Protein AF-A0AAW2EYH7-F1 (afdb_monomer_lite)

Foldseek 3Di:
DVVVVVVVVVVVVVVCVPPVDCPPVVNVVVVVVVVVVVVVVVVVVLVVQQVVQAVQLVVLVVVLVVLVVCLVPDPDPVSNVVSVVVNCVSPVDRSFDDDPNHTRHPVVVVVVVVD

pLDDT: mean 80.37, std 8.17, range [49.16, 91.75]

Organism: NCBI:txid286306

Sequence (115 aa):
MTFAEITFSLYFYIVQWKESVPIVNLEKQIWHAYFITSLLYYSVKMGFVVWACDTGKDQALEIGTTVHDVLINTSDKQLKDELQLFSLQVLHRENTFCAKGLVVDASLLTAVSNR

Secondary structure (DSSP, 8-state):
-HHHHHHHHHHHHHHHHHH-S--HHHHHHHHHHHHHHHHHHHHHHHHHHHHHHHHHHHHHHHHHHHHHHHHHH---HHHHHHHHHHHHHHHSS----EETTEE-SHHHHHHHHT-

InterPro domains:
  IPR013604 7TM chemosensory receptor [PF08395] (2-103)

Radius of gyration: 25.41 Å; chains: 1; bounding box: 46×31×74 Å

Structure (mmCIF, N/CA/C/O backbone):
data_AF-A0AAW2EYH7-F1
#
_entry.id   AF-A0AAW2EYH7-F1
#
loop_
_atom_site.group_PDB
_atom_site.id
_atom_site.type_symbol
_atom_site.label_atom_id
_atom_site.label_alt_id
_atom_site.label_comp_id
_atom_site.label_asym_id
_atom_site.label_entity_id
_atom_site.label_seq_id
_atom_site.pdbx_PDB_ins_code
_atom_site.Cartn_x
_atom_site.Cartn_y
_atom_site.Cartn_z
_atom_site.occupancy
_atom_site.B_iso_or_equiv
_atom_site.auth_seq_id
_atom_site.auth_comp_id
_atom_site.auth_asym_id
_atom_site.auth_atom_id
_atom_site.pdbx_PDB_model_num
ATOM 1 N N . MET A 1 1 ? 9.345 8.015 -12.058 1.00 66.69 1 MET A N 1
ATOM 2 C CA . MET A 1 1 ? 9.413 7.229 -13.306 1.00 66.69 1 MET A CA 1
ATOM 3 C C . MET A 1 1 ? 9.073 8.051 -14.540 1.00 66.69 1 MET A C 1
ATOM 5 O O . MET A 1 1 ? 9.949 8.142 -15.382 1.00 66.69 1 MET A O 1
ATOM 9 N N . THR A 1 2 ? 7.933 8.750 -14.605 1.00 72.88 2 THR A N 1
ATOM 10 C CA . THR A 1 2 ? 7.510 9.548 -15.784 1.00 72.88 2 THR A CA 1
ATOM 11 C C . THR A 1 2 ? 8.562 10.527 -16.330 1.00 72.88 2 THR A C 1
ATOM 13 O O . THR A 1 2 ? 8.823 10.544 -17.526 1.00 72.88 2 THR A O 1
ATOM 16 N N . PHE A 1 3 ? 9.226 11.308 -15.470 1.00 75.88 3 PHE A N 1
ATOM 17 C CA . PHE A 1 3 ? 10.278 12.239 -15.905 1.00 75.88 3 PHE A CA 1
ATOM 18 C C . PHE A 1 3 ? 11.499 11.523 -16.505 1.00 75.88 3 PHE A C 1
ATOM 20 O O . PHE A 1 3 ? 12.012 11.934 -17.543 1.00 75.88 3 PHE A O 1
ATOM 27 N N . ALA A 1 4 ? 11.943 10.430 -15.879 1.00 74.75 4 ALA A N 1
ATOM 28 C CA . ALA A 1 4 ? 13.062 9.635 -16.378 1.00 74.75 4 ALA A CA 1
ATOM 29 C C . ALA A 1 4 ? 12.715 8.964 -17.717 1.00 74.75 4 ALA A C 1
ATOM 31 O O . ALA A 1 4 ? 13.546 8.942 -18.614 1.00 74.75 4 ALA A O 1
ATOM 32 N N . GLU A 1 5 ? 11.478 8.489 -17.868 1.00 71.94 5 GLU A N 1
ATOM 33 C CA . GLU A 1 5 ? 10.947 7.867 -19.088 1.00 71.94 5 GLU A CA 1
ATOM 34 C C . GLU A 1 5 ? 10.959 8.843 -20.273 1.00 71.94 5 GLU A C 1
ATOM 36 O O . GLU A 1 5 ? 11.489 8.530 -21.340 1.00 71.94 5 GLU A O 1
ATOM 41 N N . ILE A 1 6 ? 10.456 10.064 -20.057 1.00 78.00 6 ILE A N 1
ATOM 42 C CA . ILE A 1 6 ? 10.459 11.140 -21.058 1.00 78.00 6 ILE A CA 1
ATOM 43 C C . ILE A 1 6 ? 11.896 11.549 -21.398 1.00 78.00 6 ILE A C 1
ATOM 45 O O . ILE A 1 6 ? 12.235 11.680 -22.571 1.00 78.00 6 ILE A O 1
ATOM 49 N N . THR A 1 7 ? 12.753 11.709 -20.385 1.00 81.69 7 THR A N 1
ATOM 50 C CA . THR A 1 7 ? 14.145 12.145 -20.575 1.00 81.69 7 THR A CA 1
ATOM 51 C C . THR A 1 7 ? 14.957 11.115 -21.361 1.00 81.69 7 THR A C 1
ATOM 53 O O . THR A 1 7 ? 15.644 11.485 -22.310 1.00 81.69 7 THR A O 1
ATOM 56 N N . PHE A 1 8 ? 14.848 9.825 -21.023 1.00 76.00 8 PHE A N 1
ATOM 57 C CA . PHE A 1 8 ? 15.508 8.754 -21.773 1.00 76.00 8 PHE A CA 1
ATOM 58 C C . PHE A 1 8 ? 14.964 8.644 -23.200 1.00 76.00 8 PHE A C 1
ATOM 60 O O . PHE A 1 8 ? 15.755 8.552 -24.135 1.00 76.00 8 PHE A O 1
ATOM 67 N N . SER A 1 9 ? 13.642 8.720 -23.386 1.00 75.44 9 SER A N 1
ATOM 68 C CA . SER A 1 9 ? 13.027 8.685 -24.722 1.00 75.44 9 SER A CA 1
ATOM 69 C C . SER A 1 9 ? 13.539 9.819 -25.613 1.00 75.44 9 SER A C 1
ATOM 71 O O . SER A 1 9 ? 13.892 9.594 -26.769 1.00 75.44 9 SER A O 1
ATOM 73 N N . LEU A 1 10 ? 13.639 11.033 -25.061 1.00 79.62 10 LEU A N 1
ATOM 74 C CA . LEU A 1 10 ? 14.152 12.198 -25.777 1.00 79.62 10 LEU A CA 1
ATOM 75 C C . LEU A 1 10 ? 15.653 12.065 -26.082 1.00 79.62 10 LEU A C 1
ATOM 77 O O . LEU A 1 10 ? 16.086 12.375 -27.189 1.00 79.62 10 LEU A O 1
ATOM 81 N N . TYR A 1 11 ? 16.441 11.583 -25.117 1.00 78.25 11 TYR A N 1
ATOM 82 C CA . TYR A 1 11 ? 17.875 11.343 -25.282 1.00 78.25 11 TYR A CA 1
ATOM 83 C C . TYR A 1 11 ? 18.154 10.365 -26.429 1.00 78.25 11 TYR A C 1
ATOM 85 O O . TYR A 1 11 ? 18.936 10.686 -27.323 1.00 78.25 11 TYR A O 1
ATOM 93 N N . PHE A 1 12 ? 17.471 9.217 -26.455 1.00 71.94 12 PHE A N 1
ATOM 94 C CA . PHE A 1 12 ? 17.635 8.227 -27.523 1.00 71.94 12 PHE A CA 1
ATOM 95 C C . PHE A 1 12 ? 17.180 8.751 -28.881 1.00 71.94 12 PHE A C 1
ATOM 97 O O . PHE A 1 12 ? 17.889 8.570 -29.867 1.00 71.94 12 PHE A O 1
ATOM 104 N N . TYR A 1 13 ? 16.065 9.484 -28.931 1.00 75.44 13 TYR A N 1
ATOM 105 C CA . TYR A 1 13 ? 15.601 10.126 -30.160 1.00 75.44 13 TYR A CA 1
ATOM 106 C C . 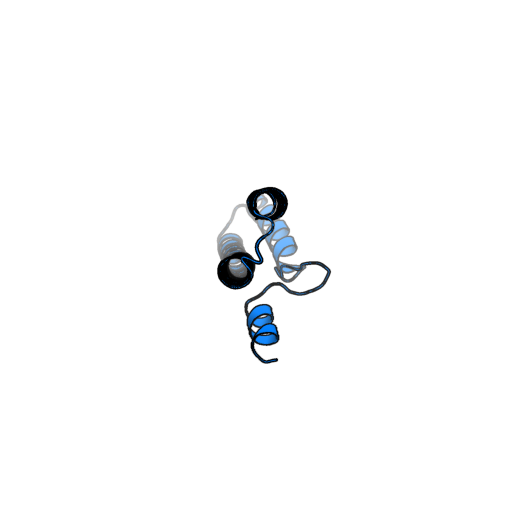TYR A 1 13 ? 16.663 11.067 -30.760 1.00 75.44 13 TYR A C 1
ATOM 108 O O . TYR A 1 13 ? 16.930 11.032 -31.961 1.00 75.44 13 TYR A O 1
ATOM 116 N N . ILE A 1 14 ? 17.326 11.872 -29.921 1.00 80.56 14 ILE A N 1
ATOM 117 C CA . ILE A 1 14 ? 18.396 12.787 -30.350 1.00 80.56 14 ILE A CA 1
ATOM 118 C C . ILE A 1 14 ? 19.646 12.016 -30.803 1.00 80.56 14 ILE A C 1
ATOM 120 O O . ILE A 1 14 ? 20.271 12.393 -31.795 1.00 80.56 14 ILE A O 1
ATOM 124 N N . VAL A 1 15 ? 20.022 10.945 -30.099 1.00 74.56 15 VAL A N 1
ATOM 125 C CA . VAL A 1 15 ? 21.177 10.102 -30.452 1.00 74.56 15 VAL A CA 1
ATOM 126 C C . VAL A 1 15 ? 20.958 9.402 -31.798 1.00 74.56 15 VAL A C 1
ATOM 128 O O . VAL A 1 15 ? 21.835 9.463 -32.660 1.00 74.56 15 VAL A O 1
ATOM 131 N N . GLN A 1 16 ? 19.772 8.830 -32.024 1.00 69.81 16 GLN A N 1
ATOM 132 C CA . GLN A 1 16 ? 19.398 8.185 -33.285 1.00 69.81 16 GLN A CA 1
ATOM 133 C C . GLN A 1 16 ? 19.369 9.180 -34.454 1.00 69.81 16 GLN A C 1
ATOM 135 O O . GLN A 1 16 ? 19.841 8.866 -35.547 1.00 69.81 16 GLN A O 1
ATOM 140 N N . TRP A 1 17 ? 18.876 10.400 -34.211 1.00 73.31 17 TRP A N 1
ATOM 141 C CA . TRP A 1 17 ? 18.903 11.488 -35.191 1.00 73.31 17 TRP A CA 1
ATOM 142 C C . TRP A 1 17 ? 20.331 11.906 -35.565 1.00 73.31 17 TRP A C 1
ATOM 144 O O . TRP A 1 17 ? 20.601 12.242 -36.716 1.00 73.31 17 TRP A O 1
ATOM 154 N N . LYS A 1 18 ? 21.253 11.911 -34.594 1.00 75.00 18 LYS A N 1
ATOM 155 C CA . LYS A 1 18 ? 22.614 12.419 -34.787 1.00 75.00 18 LYS A CA 1
ATOM 156 C C . LYS A 1 18 ? 23.558 11.403 -35.429 1.00 75.00 18 LYS A C 1
ATOM 158 O O . LYS A 1 18 ? 24.393 11.812 -36.231 1.00 75.00 18 LYS A O 1
ATOM 163 N N . GLU A 1 19 ? 23.470 10.117 -35.084 1.00 66.06 19 GLU A N 1
ATOM 164 C CA . GLU A 1 19 ? 24.505 9.152 -35.484 1.00 66.06 19 GLU A CA 1
ATOM 165 C C . GLU A 1 19 ? 24.242 8.369 -36.772 1.00 66.06 19 GLU A C 1
ATOM 167 O O . GLU A 1 19 ? 25.200 7.840 -37.313 1.00 66.06 19 GLU A O 1
ATOM 172 N N . SER A 1 20 ? 23.036 8.314 -37.350 1.00 59.31 20 SER A N 1
ATOM 173 C CA . SER A 1 20 ? 22.780 7.545 -38.599 1.00 59.31 20 SER A CA 1
ATOM 174 C C . SER A 1 20 ? 23.260 6.072 -38.577 1.00 59.31 20 SER A C 1
ATOM 176 O O . SER A 1 20 ? 23.350 5.433 -39.625 1.00 59.31 20 SER A O 1
ATOM 178 N N . VAL A 1 21 ? 23.604 5.527 -37.406 1.00 58.41 21 VAL A N 1
ATOM 179 C CA . VAL A 1 21 ? 24.194 4.198 -37.198 1.00 58.41 21 VAL A CA 1
ATOM 180 C C . VAL A 1 21 ? 23.285 3.432 -36.233 1.00 58.41 21 VAL A C 1
ATOM 182 O O . VAL A 1 21 ? 22.812 4.005 -35.250 1.00 58.41 21 VAL A O 1
ATOM 185 N N . PRO A 1 22 ? 23.001 2.140 -36.479 1.00 58.97 22 PRO A N 1
ATOM 186 C CA . PRO A 1 22 ? 22.090 1.379 -35.638 1.00 58.97 22 PRO A CA 1
ATOM 187 C C . PRO A 1 22 ? 22.793 0.950 -34.338 1.00 58.97 22 PRO A C 1
ATOM 189 O O . PRO A 1 22 ? 23.404 -0.114 -34.271 1.00 58.97 22 PRO A O 1
ATOM 192 N N . ILE A 1 23 ? 22.665 1.747 -33.272 1.00 61.38 23 ILE A N 1
ATOM 193 C CA . ILE A 1 23 ? 23.188 1.481 -31.909 1.00 61.38 23 ILE A CA 1
ATOM 194 C C . ILE A 1 23 ? 22.289 0.470 -31.148 1.00 61.38 23 ILE A C 1
ATOM 196 O O . ILE A 1 23 ? 22.101 0.513 -29.932 1.00 61.38 23 ILE A O 1
ATOM 200 N N . VAL A 1 24 ? 21.727 -0.498 -31.876 1.00 62.94 24 VAL A N 1
ATOM 201 C CA . VAL A 1 24 ? 20.605 -1.356 -31.449 1.00 62.94 24 VAL A CA 1
ATOM 202 C C . VAL A 1 24 ? 20.906 -2.159 -30.175 1.00 62.94 24 VAL A C 1
ATOM 204 O O . VAL A 1 24 ? 19.989 -2.494 -29.426 1.00 62.94 24 VAL A O 1
ATOM 207 N N . ASN A 1 25 ? 22.177 -2.464 -29.896 1.00 67.31 25 ASN A N 1
ATOM 208 C CA . ASN A 1 25 ? 22.569 -3.252 -28.722 1.00 67.31 25 ASN A CA 1
ATOM 209 C C . ASN A 1 25 ? 22.566 -2.447 -27.414 1.00 67.31 25 ASN A C 1
ATOM 211 O O . ASN A 1 25 ? 22.054 -2.931 -26.405 1.00 67.31 25 ASN A O 1
ATOM 215 N N . LEU A 1 26 ? 23.102 -1.222 -27.423 1.00 68.06 26 LEU A N 1
ATOM 216 C CA . LEU A 1 26 ? 23.155 -0.387 -26.220 1.00 68.06 26 LEU A CA 1
ATOM 217 C C . LEU A 1 26 ? 21.759 0.151 -25.872 1.00 68.06 26 LEU A C 1
ATOM 219 O O . LEU A 1 26 ? 21.382 0.153 -24.702 1.00 68.06 26 LEU A O 1
ATOM 223 N N . GLU A 1 27 ? 20.961 0.516 -26.881 1.00 69.94 27 GLU A N 1
ATOM 224 C CA . GLU A 1 27 ? 19.558 0.911 -26.697 1.00 69.94 27 GLU A CA 1
ATOM 225 C C . GLU A 1 27 ? 18.731 -0.212 -26.069 1.00 69.94 27 GLU A C 1
ATOM 227 O O . GLU A 1 27 ? 18.047 0.013 -25.069 1.00 69.94 27 GLU A O 1
ATOM 232 N N . LYS A 1 28 ? 18.842 -1.443 -26.591 1.00 72.81 28 LYS A N 1
ATOM 233 C CA . LYS A 1 28 ? 18.174 -2.607 -25.994 1.00 72.81 28 LYS A CA 1
ATOM 234 C C . LYS A 1 28 ? 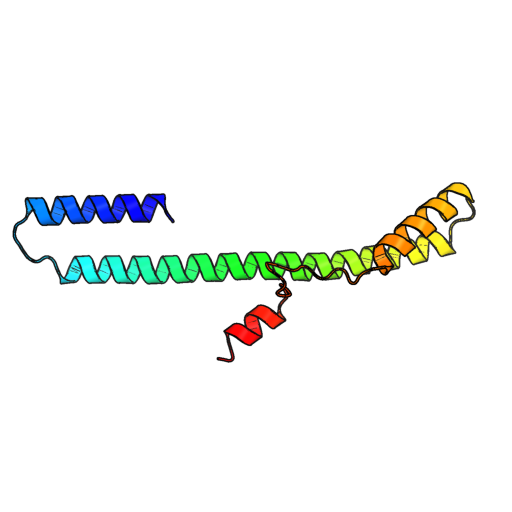18.611 -2.824 -24.554 1.00 72.81 28 LYS A C 1
ATOM 236 O O . LYS A 1 28 ? 17.759 -3.022 -23.694 1.00 72.81 28 LYS A O 1
ATOM 241 N N . GLN A 1 29 ? 19.912 -2.780 -24.273 1.00 76.12 29 GLN A N 1
ATOM 242 C CA . GLN A 1 29 ? 20.425 -3.021 -22.926 1.00 76.12 29 GLN A CA 1
ATOM 243 C C . GLN A 1 29 ? 19.913 -1.982 -21.919 1.00 76.12 29 GLN A C 1
ATOM 245 O O . GLN A 1 29 ? 19.482 -2.355 -20.826 1.00 76.12 29 GLN A O 1
ATOM 250 N N . ILE A 1 30 ? 19.907 -0.697 -22.283 1.00 75.94 30 ILE A N 1
ATOM 251 C CA . ILE A 1 30 ? 19.404 0.370 -21.409 1.00 75.94 30 ILE A CA 1
ATOM 252 C C . ILE A 1 30 ? 17.888 0.261 -21.239 1.00 75.94 30 ILE A C 1
ATOM 254 O O . ILE A 1 30 ? 17.392 0.390 -20.121 1.00 75.94 30 ILE A O 1
ATOM 258 N N . TRP A 1 31 ? 17.151 -0.037 -22.311 1.00 75.19 31 TRP A N 1
ATOM 259 C CA . TRP A 1 31 ? 15.706 -0.239 -22.239 1.00 75.19 31 TRP A CA 1
ATOM 260 C C . TRP A 1 31 ? 15.339 -1.425 -21.339 1.00 75.19 31 TRP A C 1
ATOM 262 O O . TRP A 1 31 ? 14.469 -1.296 -20.480 1.00 75.19 31 TRP A O 1
ATOM 272 N N . HIS A 1 32 ? 16.053 -2.550 -21.449 1.00 75.69 32 HIS A N 1
ATOM 273 C CA . HIS A 1 32 ? 15.875 -3.702 -20.562 1.00 75.69 32 HIS A CA 1
ATOM 274 C C . HIS A 1 32 ? 16.196 -3.363 -19.100 1.00 75.69 32 HIS A C 1
ATOM 276 O O . HIS A 1 32 ? 15.414 -3.703 -18.213 1.00 75.69 32 HIS A O 1
ATOM 282 N N . ALA A 1 33 ? 17.303 -2.665 -18.833 1.00 79.38 33 ALA A N 1
ATOM 283 C CA . ALA A 1 33 ? 17.664 -2.243 -17.479 1.00 79.38 33 ALA A CA 1
ATOM 284 C C . ALA A 1 33 ? 16.624 -1.281 -16.877 1.00 79.38 33 ALA A C 1
ATOM 286 O O . ALA A 1 33 ? 16.233 -1.427 -15.715 1.00 79.38 33 ALA A O 1
ATOM 287 N N . TYR A 1 34 ? 16.128 -0.332 -17.676 1.00 79.88 34 TYR A N 1
ATOM 288 C CA . TYR A 1 34 ? 15.056 0.580 -17.283 1.00 79.88 34 TYR A CA 1
ATOM 289 C C . TYR A 1 34 ? 13.760 -0.175 -16.984 1.00 79.88 34 TYR A C 1
ATOM 291 O O . TYR A 1 34 ? 13.152 0.039 -15.936 1.00 79.88 34 TYR A O 1
ATOM 299 N N . PHE A 1 35 ? 13.366 -1.099 -17.862 1.00 77.00 35 PHE A N 1
ATOM 300 C CA . PHE A 1 35 ? 12.170 -1.918 -17.697 1.00 77.00 35 PHE A CA 1
ATOM 301 C C . PHE A 1 35 ? 12.224 -2.748 -16.408 1.00 77.00 35 PHE A C 1
ATOM 303 O O . PHE A 1 35 ? 11.280 -2.712 -15.620 1.00 77.00 35 PHE A O 1
ATOM 310 N N . ILE A 1 36 ? 13.352 -3.413 -16.135 1.00 80.56 36 ILE A N 1
ATOM 311 C CA . ILE A 1 36 ? 13.571 -4.162 -14.887 1.00 80.56 36 ILE A CA 1
ATOM 312 C C . ILE A 1 36 ? 13.490 -3.232 -13.671 1.00 80.56 36 ILE A C 1
ATOM 314 O O . ILE A 1 36 ? 12.815 -3.550 -12.694 1.00 80.56 36 ILE A O 1
ATOM 318 N N . THR A 1 37 ? 14.127 -2.061 -13.733 1.00 82.19 37 THR A N 1
ATOM 319 C CA . THR A 1 37 ? 14.102 -1.080 -12.635 1.00 82.19 37 THR A CA 1
ATOM 320 C C . THR A 1 37 ? 12.687 -0.553 -12.378 1.00 82.19 37 THR A C 1
ATOM 322 O O . THR A 1 37 ? 12.281 -0.394 -11.228 1.00 82.19 37 THR A O 1
ATOM 325 N N . SER A 1 38 ? 11.915 -0.304 -13.437 1.00 80.81 38 SER A N 1
ATOM 326 C CA . SER A 1 38 ? 10.517 0.128 -13.363 1.00 80.81 38 SER A CA 1
ATOM 327 C C . SER A 1 38 ? 9.630 -0.947 -12.745 1.00 80.81 38 SER A C 1
ATOM 329 O O . SER A 1 38 ? 8.905 -0.660 -11.792 1.00 80.81 38 SER A O 1
ATOM 331 N N . LEU A 1 39 ? 9.753 -2.198 -13.203 1.00 83.19 39 LEU A N 1
ATOM 332 C CA . LEU A 1 39 ? 9.053 -3.337 -12.610 1.00 83.19 39 LEU A CA 1
ATOM 333 C C . LEU A 1 39 ? 9.354 -3.457 -11.115 1.00 83.19 39 LEU A C 1
ATOM 335 O O . LEU A 1 39 ? 8.424 -3.470 -10.312 1.00 83.19 39 LEU A O 1
ATOM 339 N N . LEU A 1 40 ? 10.634 -3.449 -10.731 1.00 87.62 40 LEU A N 1
ATOM 340 C CA . LEU A 1 40 ? 11.042 -3.505 -9.325 1.00 87.62 40 LEU A CA 1
ATOM 341 C C . LEU A 1 40 ? 10.451 -2.346 -8.513 1.00 87.62 40 LEU A C 1
ATOM 343 O O . LEU A 1 40 ? 9.911 -2.569 -7.432 1.00 87.62 40 LEU A O 1
ATOM 347 N N . TYR A 1 41 ? 10.498 -1.119 -9.036 1.00 86.50 41 TYR A N 1
ATOM 348 C CA . TYR A 1 41 ? 9.943 0.054 -8.363 1.00 86.50 41 TYR A CA 1
ATOM 349 C C . TYR A 1 41 ? 8.435 -0.077 -8.108 1.00 86.50 41 TYR A C 1
ATOM 351 O O . TYR A 1 41 ? 7.974 0.177 -6.992 1.00 86.50 41 TYR A O 1
ATOM 359 N N . TYR A 1 42 ? 7.657 -0.487 -9.114 1.00 84.69 42 TYR A N 1
ATOM 360 C CA . TYR A 1 42 ? 6.213 -0.667 -8.957 1.00 84.69 42 TYR A CA 1
ATOM 361 C C . TYR A 1 42 ? 5.873 -1.837 -8.032 1.00 84.69 42 TYR A C 1
ATOM 363 O O . TYR A 1 42 ? 4.972 -1.693 -7.207 1.00 84.69 42 TYR A O 1
ATOM 371 N N . SER A 1 43 ? 6.609 -2.949 -8.103 1.00 86.44 43 SER A N 1
ATOM 372 C CA . SER A 1 43 ? 6.444 -4.081 -7.186 1.00 86.44 43 SER A CA 1
ATOM 373 C C . SER A 1 43 ? 6.702 -3.678 -5.735 1.00 86.44 43 SER A C 1
ATOM 375 O O . SER A 1 43 ? 5.877 -3.958 -4.868 1.00 86.44 43 SER A O 1
ATOM 377 N N . VAL A 1 44 ? 7.791 -2.950 -5.471 1.00 89.75 44 VAL A N 1
ATOM 378 C CA . VAL A 1 44 ? 8.108 -2.436 -4.130 1.00 89.75 44 VAL A CA 1
ATOM 379 C C . VAL A 1 44 ? 7.027 -1.466 -3.654 1.00 89.75 44 VAL A C 1
ATOM 381 O O . VAL A 1 44 ? 6.544 -1.587 -2.532 1.00 89.75 44 VAL A O 1
ATOM 384 N N . LYS A 1 45 ? 6.586 -0.538 -4.512 1.00 88.94 45 LYS A N 1
ATOM 385 C CA . LYS A 1 45 ? 5.512 0.408 -4.180 1.00 88.94 45 LYS A CA 1
ATOM 386 C C . LYS A 1 45 ? 4.205 -0.308 -3.824 1.00 88.94 45 LYS A C 1
ATOM 388 O O . LYS A 1 45 ? 3.568 0.064 -2.845 1.00 88.94 45 LYS A O 1
ATOM 393 N N . MET A 1 46 ? 3.815 -1.322 -4.596 1.00 86.75 46 MET A N 1
ATOM 394 C CA . MET A 1 46 ? 2.641 -2.148 -4.295 1.00 86.75 46 MET A CA 1
ATOM 395 C C . MET A 1 46 ? 2.803 -2.882 -2.962 1.00 86.75 46 MET A C 1
ATOM 397 O O . MET A 1 46 ? 1.872 -2.877 -2.161 1.00 86.75 46 MET A O 1
ATOM 401 N N . GLY A 1 47 ? 3.990 -3.431 -2.692 1.00 90.12 47 GLY A N 1
ATOM 402 C CA . GLY A 1 47 ? 4.321 -4.048 -1.408 1.00 90.12 47 GLY A CA 1
ATOM 403 C C . GLY A 1 47 ? 4.147 -3.091 -0.228 1.00 90.12 47 GLY A C 1
ATOM 404 O O . GLY A 1 47 ? 3.499 -3.451 0.747 1.00 90.12 47 GLY A O 1
ATOM 405 N N . PHE A 1 48 ? 4.633 -1.851 -0.338 1.00 91.06 48 PHE A N 1
ATOM 406 C CA . PHE A 1 48 ? 4.450 -0.828 0.700 1.00 91.06 48 PHE A CA 1
ATOM 407 C C . PHE A 1 48 ? 2.982 -0.476 0.943 1.00 91.06 48 PHE A C 1
ATOM 409 O O . PHE A 1 48 ? 2.583 -0.309 2.091 1.00 91.06 48 PHE A O 1
ATOM 416 N N . VAL A 1 49 ? 2.181 -0.354 -0.120 1.00 91.69 49 VAL A N 1
ATOM 417 C CA . VAL A 1 49 ? 0.746 -0.064 0.011 1.00 91.69 49 VAL A CA 1
ATOM 418 C C . VAL A 1 49 ? 0.039 -1.207 0.730 1.00 91.69 49 VAL A C 1
ATOM 420 O O . VAL A 1 49 ? -0.679 -0.961 1.692 1.00 91.69 49 VAL A O 1
ATOM 423 N N . VAL A 1 50 ? 0.282 -2.447 0.301 1.00 90.44 50 VAL A N 1
ATOM 424 C CA . VAL A 1 50 ? -0.290 -3.638 0.938 1.00 90.44 50 VAL A CA 1
ATOM 425 C C . VAL A 1 50 ? 0.137 -3.730 2.398 1.00 90.44 50 VAL A C 1
ATOM 427 O O . VAL A 1 50 ? -0.711 -3.907 3.262 1.00 90.44 50 VAL A O 1
ATOM 430 N N . TRP A 1 51 ? 1.422 -3.528 2.687 1.00 91.50 51 TRP A N 1
ATOM 431 C CA . TRP A 1 51 ? 1.948 -3.545 4.049 1.00 91.50 51 TRP A CA 1
ATOM 432 C C . TRP A 1 51 ? 1.310 -2.475 4.947 1.00 91.50 51 TR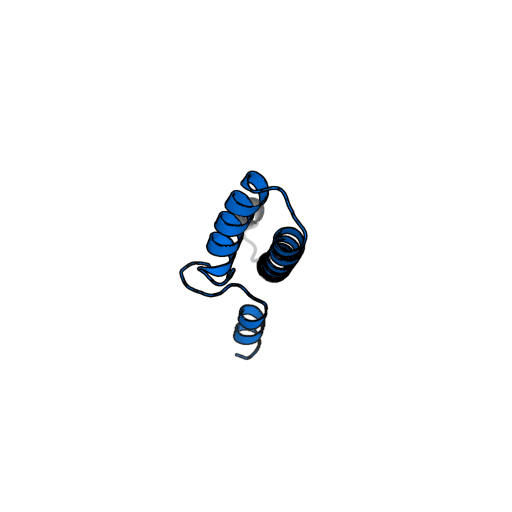P A C 1
ATOM 434 O O . TRP A 1 51 ? 0.939 -2.766 6.082 1.00 91.50 51 TRP A O 1
ATOM 444 N N . ALA A 1 52 ? 1.139 -1.250 4.443 1.00 91.75 52 ALA A N 1
ATOM 445 C CA . ALA A 1 52 ? 0.480 -0.178 5.183 1.00 91.75 52 ALA A CA 1
ATOM 446 C C . ALA A 1 52 ? -1.007 -0.482 5.438 1.00 91.75 52 ALA A C 1
ATOM 448 O O . ALA A 1 52 ? -1.509 -0.191 6.522 1.00 91.75 52 ALA A O 1
ATOM 449 N N . CYS A 1 53 ? -1.705 -1.082 4.469 1.00 90.69 53 CYS A N 1
ATOM 450 C CA . CYS A 1 53 ? -3.096 -1.505 4.631 1.00 90.69 53 CYS A CA 1
ATOM 451 C C . CYS A 1 53 ? -3.244 -2.644 5.649 1.00 90.69 53 CYS A C 1
ATOM 453 O O . CYS A 1 53 ? -4.137 -2.585 6.490 1.00 90.69 53 CYS A O 1
ATOM 455 N N . ASP A 1 54 ? -2.358 -3.639 5.603 1.00 88.62 54 ASP A N 1
ATOM 456 C CA . ASP A 1 54 ? -2.358 -4.781 6.524 1.00 88.62 54 ASP A CA 1
ATOM 457 C C . ASP A 1 54 ? -2.056 -4.321 7.959 1.00 88.62 54 ASP A C 1
ATOM 459 O O . ASP A 1 54 ? -2.833 -4.559 8.880 1.00 88.62 54 ASP A O 1
ATOM 463 N N . THR A 1 55 ? -1.014 -3.498 8.126 1.00 90.88 55 THR A N 1
ATOM 464 C CA . THR A 1 55 ? -0.673 -2.885 9.421 1.00 90.88 55 THR A CA 1
ATOM 465 C C . THR A 1 55 ? -1.805 -1.996 9.942 1.00 90.88 55 THR A C 1
ATOM 467 O O . THR A 1 55 ? -2.113 -2.006 11.131 1.00 90.88 55 THR A O 1
ATOM 470 N N . GLY A 1 56 ? -2.448 -1.218 9.066 1.00 89.88 56 GLY A N 1
ATOM 471 C CA . GLY A 1 56 ? -3.576 -0.367 9.442 1.00 89.88 5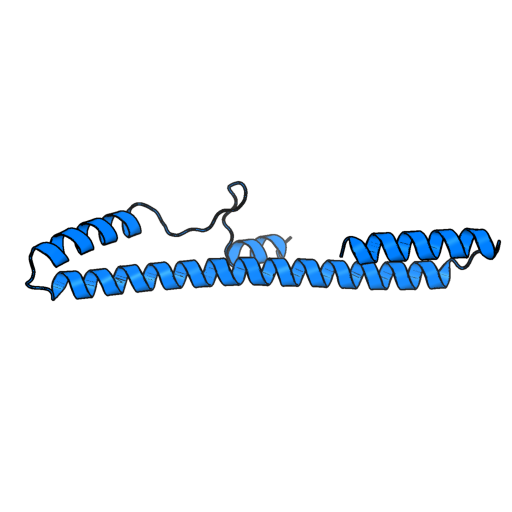6 GLY A CA 1
ATOM 472 C C . GLY A 1 56 ? -4.787 -1.170 9.915 1.00 89.88 56 GLY A C 1
ATOM 473 O O . GLY A 1 56 ? -5.483 -0.742 10.834 1.00 89.88 56 GLY A O 1
ATOM 474 N N . LYS A 1 57 ? -5.026 -2.344 9.320 1.00 88.44 57 LYS A N 1
ATOM 475 C CA . LYS A 1 57 ? -6.081 -3.265 9.747 1.00 88.44 57 LYS A CA 1
ATOM 476 C C . LYS A 1 57 ? -5.798 -3.804 11.151 1.00 88.44 57 LYS A C 1
ATOM 478 O O . LYS A 1 57 ? -6.695 -3.768 11.993 1.00 88.44 57 LYS A O 1
ATOM 483 N N . ASP A 1 58 ? -4.569 -4.243 11.412 1.00 89.12 58 ASP A N 1
ATOM 484 C CA . ASP A 1 58 ? -4.167 -4.761 12.724 1.00 89.12 58 ASP A CA 1
ATOM 485 C C . ASP A 1 58 ? -4.248 -3.678 13.811 1.00 89.12 58 ASP A C 1
ATOM 487 O O . ASP A 1 58 ? -4.839 -3.900 14.869 1.00 89.12 58 ASP A O 1
ATOM 491 N N . GLN A 1 59 ? -3.759 -2.467 13.520 1.00 89.62 59 GLN A N 1
ATOM 492 C CA . GLN A 1 59 ? -3.864 -1.326 14.437 1.00 89.62 59 GLN A CA 1
ATOM 493 C C . GLN A 1 59 ? -5.320 -0.945 14.726 1.00 89.62 59 GLN A C 1
ATOM 495 O O . GLN A 1 59 ? -5.670 -0.630 15.862 1.00 89.62 59 GLN A O 1
ATOM 500 N N . ALA A 1 60 ? -6.197 -0.983 13.720 1.00 87.00 60 ALA A N 1
ATOM 501 C CA . ALA A 1 60 ? -7.607 -0.673 13.925 1.00 87.00 60 ALA A CA 1
ATOM 502 C C . ALA A 1 60 ? -8.304 -1.712 14.826 1.00 87.00 60 ALA A C 1
ATOM 504 O O . ALA A 1 60 ? -9.190 -1.357 15.606 1.00 87.00 60 ALA A O 1
ATOM 505 N N . LEU A 1 61 ? -7.883 -2.979 14.759 1.00 85.62 61 LEU A N 1
ATOM 506 C CA . LEU A 1 61 ? -8.354 -4.034 15.654 1.00 85.62 61 LEU A CA 1
ATOM 507 C C . LEU A 1 61 ? -7.850 -3.824 17.093 1.00 85.62 61 LEU A C 1
ATOM 509 O O . LEU A 1 61 ? -8.643 -3.899 18.031 1.00 85.62 61 LEU A O 1
ATOM 513 N N . GLU A 1 62 ? -6.572 -3.476 17.267 1.00 87.94 62 GLU A N 1
ATOM 514 C CA . GLU A 1 62 ? -5.977 -3.158 18.573 1.00 87.94 62 GLU A CA 1
ATOM 515 C C . GLU A 1 62 ? -6.686 -1.975 19.259 1.00 87.94 62 GLU A C 1
ATOM 517 O O . GLU A 1 62 ? -7.059 -2.060 20.436 1.00 87.94 62 GLU A O 1
ATOM 522 N N . ILE A 1 63 ? -6.971 -0.901 18.512 1.00 86.00 63 ILE A N 1
ATOM 523 C CA . ILE A 1 63 ? -7.740 0.253 19.007 1.00 86.00 63 ILE A CA 1
ATOM 524 C C . ILE A 1 63 ? -9.129 -0.188 19.479 1.00 86.00 63 ILE A C 1
ATOM 526 O O . ILE A 1 63 ? -9.571 0.224 20.552 1.00 86.00 63 ILE A O 1
ATOM 530 N N . GLY A 1 64 ? -9.805 -1.053 18.717 1.00 84.06 64 GLY A N 1
ATOM 531 C CA . GLY A 1 64 ? -11.109 -1.598 19.095 1.00 84.06 64 GLY A CA 1
ATOM 532 C C . GLY A 1 64 ? -11.070 -2.344 20.431 1.00 84.06 64 GLY A C 1
ATOM 533 O O . GLY A 1 64 ? -11.920 -2.107 21.291 1.00 84.06 64 GLY A O 1
ATOM 534 N N . THR A 1 65 ? -10.055 -3.190 20.637 1.00 83.56 65 THR A N 1
ATOM 535 C CA . THR A 1 65 ? -9.873 -3.920 21.905 1.00 83.56 65 THR A CA 1
ATOM 536 C C . THR A 1 65 ? -9.556 -2.986 23.074 1.00 83.56 65 THR A C 1
ATOM 538 O O . THR A 1 65 ? -10.176 -3.091 24.128 1.00 83.56 65 THR A O 1
ATOM 541 N N . THR A 1 66 ? -8.691 -1.992 22.861 1.00 86.62 66 THR A N 1
ATOM 542 C CA . THR A 1 66 ? -8.313 -1.019 23.896 1.00 86.62 66 THR A CA 1
ATOM 543 C C . THR A 1 66 ? -9.506 -0.167 24.333 1.00 86.62 66 THR A C 1
ATOM 545 O O . THR A 1 66 ? -9.728 0.047 25.522 1.00 86.62 66 THR A O 1
ATOM 548 N N . VAL A 1 67 ? -10.317 0.302 23.382 1.00 85.00 67 VAL A N 1
ATOM 549 C CA . VAL A 1 67 ? -11.550 1.054 23.668 1.00 85.00 67 VAL A CA 1
ATOM 550 C C . VAL A 1 67 ? -12.522 0.219 24.489 1.00 85.00 67 VAL A C 1
ATOM 552 O O . VAL A 1 67 ? -13.133 0.742 25.420 1.00 85.00 67 VAL A O 1
ATOM 555 N N . HIS A 1 68 ? -12.657 -1.068 24.165 1.00 83.25 68 HIS A N 1
ATOM 556 C CA . HIS A 1 68 ? -13.517 -1.979 24.911 1.00 83.25 68 HIS A CA 1
ATOM 557 C C . HIS A 1 68 ? -13.050 -2.141 26.366 1.00 83.25 68 HIS A C 1
ATOM 559 O O . HIS A 1 68 ? -13.863 -2.023 27.284 1.00 83.25 68 HIS A O 1
ATOM 565 N N . ASP A 1 69 ? -11.745 -2.304 26.591 1.00 84.88 69 ASP A N 1
ATOM 566 C CA . ASP A 1 69 ? -11.165 -2.403 27.935 1.00 84.88 69 ASP A CA 1
ATOM 567 C C . ASP A 1 69 ? -11.354 -1.115 28.753 1.00 84.88 69 ASP A C 1
ATOM 569 O O . ASP A 1 69 ? -11.697 -1.163 29.939 1.00 84.88 69 ASP A O 1
ATOM 573 N N . VAL A 1 70 ? -11.181 0.058 28.135 1.00 85.94 70 VAL A N 1
ATOM 574 C CA . VAL A 1 70 ? -11.413 1.352 28.804 1.00 85.94 70 VAL A CA 1
ATOM 575 C C . VAL A 1 70 ? -12.900 1.551 29.115 1.00 85.94 70 VAL A C 1
ATOM 577 O O . VAL A 1 70 ? -13.243 2.020 30.202 1.00 85.94 70 VAL A O 1
ATOM 580 N N . LEU A 1 71 ? -13.795 1.152 28.205 1.00 84.69 71 LEU A N 1
ATOM 581 C CA . LEU A 1 71 ? -15.246 1.239 28.389 1.00 84.69 71 LEU A CA 1
ATOM 582 C C . LEU A 1 71 ? -15.734 0.396 29.579 1.00 84.69 71 LEU A C 1
ATOM 584 O O . LEU A 1 71 ? -16.640 0.821 30.297 1.00 84.69 71 LEU A O 1
ATOM 588 N N . ILE A 1 72 ? -15.141 -0.783 29.797 1.00 81.69 72 ILE A N 1
ATOM 589 C CA . ILE A 1 72 ? -15.473 -1.659 30.932 1.00 81.69 72 ILE A CA 1
ATOM 590 C C . ILE A 1 72 ? -15.023 -1.044 32.263 1.00 81.69 72 ILE A C 1
ATOM 592 O O . ILE A 1 72 ? -15.728 -1.164 33.265 1.00 81.69 72 ILE A O 1
ATOM 596 N N . ASN A 1 73 ? -13.868 -0.378 32.277 1.00 83.50 73 ASN A N 1
ATOM 597 C CA . ASN A 1 73 ? -13.244 0.111 33.506 1.00 83.50 73 ASN A CA 1
ATOM 598 C C . ASN A 1 73 ? -13.644 1.548 33.891 1.00 83.50 73 ASN A C 1
ATOM 600 O O . ASN A 1 73 ? -13.423 1.960 35.032 1.00 83.50 73 ASN A O 1
ATOM 604 N N . THR A 1 74 ? -14.230 2.330 32.979 1.00 85.88 74 THR A N 1
ATOM 605 C CA . THR A 1 74 ? -14.606 3.720 33.272 1.00 85.88 74 THR A CA 1
ATOM 606 C C . THR A 1 74 ? -15.902 3.824 34.085 1.00 85.88 74 THR A C 1
ATOM 608 O O . THR A 1 74 ? -16.912 3.183 33.795 1.00 85.88 74 THR A O 1
ATOM 611 N N . SER A 1 75 ? -15.885 4.676 35.114 1.00 80.81 75 SER A N 1
ATOM 612 C CA . SER A 1 75 ? -17.067 5.018 35.926 1.00 80.81 75 SER A CA 1
ATOM 613 C C . SER A 1 75 ? -17.710 6.350 35.516 1.00 80.81 75 SER A C 1
ATOM 615 O O . SER A 1 75 ? -18.791 6.688 36.001 1.00 80.81 75 SER A O 1
ATOM 617 N N . ASP A 1 76 ? -17.058 7.108 34.629 1.00 88.62 76 ASP A N 1
ATOM 618 C CA . ASP A 1 76 ? -17.573 8.373 34.108 1.00 88.62 76 ASP A CA 1
ATOM 619 C C . ASP A 1 76 ? -18.609 8.104 33.006 1.00 88.62 76 ASP A C 1
ATOM 621 O O . ASP A 1 76 ? -18.313 7.458 32.000 1.00 88.62 76 ASP A O 1
ATOM 625 N N . LYS A 1 77 ? -19.840 8.591 33.202 1.00 85.31 77 LYS A N 1
ATOM 626 C CA . LYS A 1 77 ? -20.955 8.367 32.270 1.00 85.31 77 LYS A CA 1
ATOM 627 C C . LYS A 1 77 ? -20.748 9.050 30.920 1.00 85.31 77 LYS A C 1
ATOM 629 O O . LYS A 1 77 ? -21.088 8.451 29.909 1.00 85.31 77 LYS A O 1
ATOM 634 N N . GLN A 1 78 ? -20.189 10.260 30.890 1.00 84.19 78 GLN A N 1
ATOM 635 C CA . GLN A 1 78 ? -20.006 10.990 29.634 1.00 84.19 78 GLN A CA 1
ATOM 636 C C . GLN A 1 78 ? -18.943 10.302 28.770 1.00 84.19 78 GLN A C 1
ATOM 638 O O . GLN A 1 78 ? -19.149 10.064 27.582 1.00 84.19 78 GLN A O 1
ATOM 643 N N . LEU A 1 79 ? -17.837 9.904 29.401 1.00 83.25 79 LEU A N 1
ATOM 644 C CA . LEU A 1 79 ? -16.747 9.192 28.736 1.00 83.25 79 LEU A CA 1
ATOM 645 C C . LEU A 1 79 ? -17.187 7.798 28.257 1.00 83.25 79 LEU A C 1
ATOM 647 O O . LEU A 1 79 ? -16.756 7.329 27.204 1.00 83.25 79 LEU A O 1
ATOM 651 N N . LYS A 1 80 ? -18.088 7.148 29.004 1.00 85.94 80 LYS A N 1
ATOM 652 C CA . LYS A 1 80 ? -18.695 5.869 28.625 1.00 85.94 80 LYS A CA 1
ATOM 653 C C . LYS A 1 80 ? -19.566 5.986 27.374 1.00 85.94 80 LYS A C 1
ATOM 655 O O . LYS A 1 80 ? -19.426 5.163 26.474 1.00 85.94 80 LYS A O 1
ATOM 660 N N . ASP A 1 81 ? -20.424 7.002 27.301 1.00 86.12 81 ASP A N 1
ATOM 661 C CA . ASP A 1 81 ? -21.321 7.203 26.158 1.00 86.12 81 ASP A CA 1
ATOM 662 C C . ASP A 1 81 ? -20.535 7.498 24.864 1.00 86.12 81 ASP A C 1
ATOM 664 O O . ASP A 1 81 ? -20.828 6.923 23.811 1.00 86.12 81 ASP A O 1
ATOM 668 N N . GLU A 1 82 ? -19.482 8.324 24.938 1.00 86.62 82 GLU A N 1
ATOM 669 C CA . GLU A 1 82 ? -18.606 8.629 23.794 1.00 86.62 82 GLU A CA 1
ATOM 670 C C . GLU A 1 82 ? -17.818 7.400 23.310 1.00 86.62 82 GLU A C 1
ATOM 672 O O . GLU A 1 82 ? -17.796 7.105 22.111 1.00 86.62 82 GLU A O 1
ATOM 677 N N . LEU A 1 83 ? -17.213 6.637 24.229 1.00 86.31 83 LEU A N 1
ATOM 678 C CA . LEU A 1 83 ? -16.493 5.404 23.890 1.00 86.31 83 LEU A CA 1
ATOM 679 C C . LEU A 1 83 ? -17.420 4.334 23.320 1.00 86.31 83 LEU A C 1
ATOM 681 O O . LEU A 1 83 ? -17.023 3.599 22.418 1.00 86.31 83 LEU A O 1
ATOM 685 N N . GLN A 1 84 ? -18.653 4.239 23.819 1.00 84.38 84 GLN A N 1
ATOM 686 C CA . GLN A 1 84 ? -19.638 3.301 23.298 1.00 84.38 84 GLN A CA 1
ATOM 687 C C . GLN A 1 84 ? -20.023 3.662 21.860 1.00 84.38 84 GLN A C 1
ATOM 689 O O . GLN A 1 84 ? -20.092 2.774 21.011 1.00 84.38 84 GLN A O 1
ATOM 694 N N . LEU A 1 85 ? -20.207 4.952 21.557 1.00 85.12 85 LEU A N 1
ATOM 695 C CA . LEU A 1 85 ? -20.459 5.423 20.195 1.00 85.12 85 LEU A CA 1
ATOM 696 C C . LEU A 1 85 ? -19.269 5.133 19.269 1.00 85.12 85 LEU A C 1
ATOM 698 O O . LEU A 1 85 ? -19.464 4.607 18.173 1.00 85.12 85 LEU A O 1
ATOM 702 N N . PHE A 1 86 ? -18.045 5.426 19.715 1.00 83.56 86 PHE A N 1
ATOM 703 C CA . PHE A 1 86 ? -16.825 5.160 18.949 1.00 83.56 86 PHE A CA 1
ATOM 704 C C . PHE A 1 86 ? -16.613 3.660 18.704 1.00 83.56 86 PHE A C 1
ATOM 706 O O . PHE A 1 86 ? -16.361 3.247 17.575 1.00 83.56 86 PHE A O 1
ATOM 713 N N . SER A 1 87 ? -16.790 2.825 19.731 1.00 81.25 87 SER A N 1
ATOM 714 C CA . SER A 1 87 ? -16.721 1.364 19.617 1.00 81.25 87 SER A CA 1
ATOM 715 C C . SER A 1 87 ? -17.717 0.845 18.583 1.00 81.25 87 SER A C 1
ATOM 717 O O . SER A 1 87 ? -17.359 0.048 17.719 1.00 81.25 87 SER A O 1
ATOM 719 N N . LEU A 1 88 ? -18.951 1.355 18.612 1.00 81.94 88 LEU A N 1
ATOM 720 C CA . LEU A 1 88 ? -19.994 0.964 17.671 1.00 81.94 88 LEU A CA 1
ATOM 721 C C . LEU A 1 88 ? -19.647 1.393 16.239 1.00 81.94 88 LEU A C 1
ATOM 723 O O . LEU A 1 88 ? -19.889 0.626 15.315 1.00 81.94 88 LEU A O 1
ATOM 727 N N . GLN A 1 89 ? -19.030 2.564 16.050 1.00 80.94 89 GLN A N 1
ATOM 728 C CA . GLN A 1 89 ? -18.541 3.030 14.746 1.00 80.94 89 GLN A CA 1
ATOM 729 C C . GLN A 1 89 ? -17.391 2.171 14.205 1.00 80.94 89 GLN A C 1
ATOM 731 O O . GLN A 1 89 ? -17.400 1.827 13.025 1.00 80.94 89 GLN A O 1
ATOM 736 N N . VAL A 1 90 ? -16.434 1.796 15.058 1.00 76.38 90 VAL A N 1
ATOM 737 C CA . VAL A 1 90 ? -15.289 0.949 14.684 1.00 76.38 90 VAL A CA 1
ATOM 738 C C . VAL A 1 90 ? -15.722 -0.491 14.394 1.00 76.38 90 VAL A C 1
ATOM 740 O O . VAL A 1 90 ? -15.153 -1.132 13.517 1.00 76.38 90 VAL A O 1
ATOM 743 N N . LEU A 1 91 ? -16.742 -1.002 15.092 1.00 73.75 91 LEU A N 1
ATOM 744 C CA . LEU A 1 91 ? -17.232 -2.374 14.927 1.00 73.75 91 LEU A CA 1
ATOM 745 C C . LEU A 1 91 ? -18.234 -2.529 13.769 1.00 73.75 91 LEU A C 1
ATOM 747 O O . LEU A 1 91 ? -18.418 -3.633 13.263 1.00 73.75 91 LEU A O 1
ATOM 751 N N . HIS A 1 92 ? -18.900 -1.449 13.341 1.00 71.81 92 HIS A N 1
ATOM 752 C CA . HIS A 1 92 ? -19.973 -1.521 12.337 1.00 71.81 92 HIS A CA 1
ATOM 753 C C . HIS A 1 92 ? -19.496 -2.035 10.971 1.00 71.81 92 HIS A C 1
ATOM 755 O O . HIS A 1 92 ? -20.294 -2.537 10.178 1.00 71.81 92 HIS A O 1
ATOM 761 N N . ARG A 1 93 ? -18.206 -1.893 10.657 1.00 69.81 93 ARG A N 1
ATOM 762 C CA . ARG A 1 93 ? -17.635 -2.345 9.392 1.00 69.81 93 ARG A CA 1
ATOM 763 C C . ARG A 1 93 ? -16.240 -2.889 9.637 1.00 69.81 93 ARG A C 1
ATOM 765 O O . ARG A 1 93 ? -15.445 -2.249 10.311 1.00 69.81 93 ARG A O 1
ATOM 772 N N . GLU A 1 94 ? -15.939 -4.049 9.059 1.00 70.50 94 GLU A N 1
ATOM 773 C CA . GLU A 1 94 ? -14.568 -4.558 9.046 1.00 70.50 94 GLU A CA 1
ATOM 774 C C . GLU A 1 94 ? -13.631 -3.485 8.473 1.00 70.50 94 GLU A C 1
ATOM 776 O O . GLU A 1 94 ? -13.925 -2.896 7.425 1.00 70.50 94 GLU A O 1
ATOM 781 N N . ASN A 1 95 ? -12.512 -3.233 9.160 1.00 74.94 95 ASN A N 1
ATOM 782 C CA . ASN A 1 95 ? -11.498 -2.243 8.781 1.00 74.94 95 ASN A CA 1
ATOM 783 C C . ASN A 1 95 ? -10.642 -2.747 7.609 1.00 74.94 95 ASN A C 1
ATOM 785 O O . ASN A 1 95 ? -9.418 -2.838 7.678 1.00 74.94 95 ASN A O 1
ATOM 789 N N . THR A 1 96 ? -11.318 -3.119 6.527 1.00 82.06 96 THR A N 1
ATOM 790 C CA . THR A 1 96 ? -10.724 -3.663 5.314 1.00 82.06 96 THR A CA 1
ATOM 791 C C . THR A 1 96 ? -10.504 -2.528 4.324 1.00 82.06 96 THR A C 1
ATOM 793 O O . THR A 1 96 ? -11.448 -1.872 3.874 1.00 82.06 96 THR A O 1
ATOM 796 N N . PHE A 1 97 ? -9.244 -2.296 3.965 1.00 85.62 97 PHE A N 1
ATOM 797 C CA . PHE A 1 97 ? -8.876 -1.308 2.958 1.00 85.62 97 PHE A CA 1
ATOM 798 C C . PHE A 1 97 ? -9.140 -1.859 1.555 1.00 85.62 97 PHE A C 1
ATOM 800 O O . PHE A 1 97 ? -8.676 -2.943 1.202 1.00 85.62 97 PHE A O 1
ATOM 807 N N . CYS A 1 98 ? -9.868 -1.093 0.738 1.00 85.00 98 CYS A N 1
ATOM 808 C CA . CYS A 1 98 ? -10.224 -1.489 -0.622 1.00 85.00 98 CYS A CA 1
ATOM 809 C C . CYS A 1 98 ? -9.776 -0.447 -1.654 1.00 85.00 98 CYS A C 1
ATOM 811 O O . CYS A 1 98 ? -9.997 0.751 -1.481 1.00 85.00 98 CYS A O 1
ATOM 813 N N . ALA A 1 99 ? -9.241 -0.908 -2.784 1.00 85.38 99 ALA A N 1
ATOM 814 C CA . ALA A 1 99 ? -8.935 -0.093 -3.956 1.00 85.38 99 ALA A CA 1
ATOM 815 C C . ALA A 1 99 ? -9.752 -0.586 -5.155 1.00 85.38 99 ALA A C 1
ATOM 817 O O . ALA A 1 99 ? -9.654 -1.743 -5.550 1.00 85.38 99 ALA A O 1
ATOM 818 N N . LYS A 1 100 ? -10.585 0.286 -5.745 1.00 83.38 100 LYS A N 1
ATOM 819 C CA . LYS A 1 100 ? -11.511 -0.074 -6.845 1.00 83.38 100 LYS A CA 1
ATOM 820 C C . LYS A 1 100 ? -12.350 -1.342 -6.565 1.00 83.38 100 LYS A C 1
ATOM 822 O O . LYS A 1 100 ? -12.630 -2.114 -7.475 1.00 83.38 100 LYS A O 1
ATOM 827 N N . GLY A 1 101 ? -12.743 -1.558 -5.309 1.00 81.19 101 GLY A N 1
ATOM 828 C CA . GLY A 1 101 ? -13.522 -2.732 -4.890 1.00 81.19 101 GLY A CA 1
ATOM 829 C C . GLY A 1 101 ? -12.707 -4.009 -4.653 1.00 81.19 101 GLY A C 1
ATOM 830 O O . GLY A 1 101 ? -13.285 -5.007 -4.240 1.00 81.19 101 GLY A O 1
ATOM 831 N N . LEU A 1 102 ? -11.387 -3.983 -4.862 1.00 82.69 102 LEU A N 1
ATOM 832 C CA . LEU A 1 102 ? -10.479 -5.066 -4.486 1.00 82.69 102 LEU A CA 1
ATOM 833 C C . LEU A 1 102 ? -9.940 -4.823 -3.080 1.00 82.69 102 LEU A C 1
ATOM 835 O O . LEU A 1 102 ? -9.503 -3.713 -2.778 1.00 82.69 102 LEU A O 1
ATOM 839 N N . VAL A 1 103 ? -9.948 -5.859 -2.247 1.00 86.12 103 VAL A N 1
ATOM 840 C CA . VAL A 1 103 ? -9.311 -5.835 -0.927 1.00 86.12 103 VAL A CA 1
ATOM 841 C C . VAL A 1 103 ? -7.798 -5.742 -1.108 1.00 86.12 103 VAL A C 1
ATOM 843 O O . VAL A 1 103 ? -7.220 -6.490 -1.892 1.00 86.12 103 VAL A O 1
ATOM 846 N N . VAL A 1 104 ? -7.170 -4.793 -0.416 1.00 87.44 104 VAL A N 1
ATOM 847 C CA . VAL A 1 104 ? -5.727 -4.547 -0.473 1.00 87.44 104 VAL A CA 1
ATOM 848 C C . VAL A 1 104 ? -5.102 -5.071 0.813 1.00 87.44 104 VAL A C 1
ATOM 850 O O . VAL A 1 104 ? -4.936 -4.335 1.779 1.00 87.44 104 VAL A O 1
ATOM 853 N N . ASP A 1 105 ? -4.786 -6.359 0.824 1.00 84.81 105 ASP A N 1
ATOM 854 C CA . ASP A 1 105 ? -4.143 -7.056 1.938 1.00 84.81 105 ASP A CA 1
ATOM 855 C C . ASP A 1 105 ? -3.038 -7.996 1.426 1.00 84.81 105 ASP A C 1
ATOM 857 O O . ASP A 1 105 ? -2.772 -8.082 0.219 1.00 84.81 105 ASP A O 1
ATOM 861 N N . ALA A 1 106 ? -2.368 -8.709 2.335 1.00 84.06 106 AL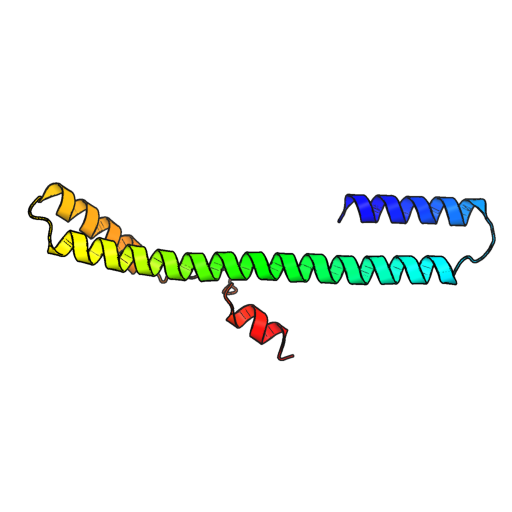A A N 1
ATOM 862 C CA . ALA A 1 106 ? -1.335 -9.675 1.964 1.00 84.06 106 ALA A CA 1
ATOM 863 C C . ALA A 1 106 ? -1.851 -10.758 0.988 1.00 84.06 106 ALA A C 1
ATOM 865 O O . ALA A 1 106 ? -1.085 -11.255 0.153 1.00 84.06 106 ALA A O 1
ATOM 866 N N . SER A 1 107 ? -3.153 -11.078 1.022 1.00 83.88 107 SER A N 1
ATOM 867 C CA . SER A 1 107 ? -3.766 -12.051 0.112 1.00 83.88 107 SER A CA 1
ATOM 868 C C . SER A 1 107 ? -3.723 -11.577 -1.346 1.00 83.88 107 SER A C 1
ATOM 870 O O . SER A 1 107 ? -3.458 -12.384 -2.241 1.00 83.88 107 SER A O 1
ATOM 872 N N . LEU A 1 108 ? -3.843 -10.266 -1.593 1.00 83.81 108 LEU A N 1
ATOM 873 C CA . LEU A 1 108 ? -3.725 -9.677 -2.929 1.00 83.81 108 LEU A CA 1
ATOM 874 C C . LEU A 1 108 ? -2.358 -9.984 -3.564 1.00 83.81 108 LEU A C 1
ATOM 876 O O . LEU A 1 108 ? -2.293 -10.360 -4.735 1.00 83.81 108 LEU A O 1
ATOM 880 N N . LEU A 1 109 ? -1.264 -9.882 -2.800 1.00 82.38 109 LEU A N 1
ATOM 881 C CA . LEU A 1 109 ? 0.078 -10.216 -3.298 1.00 82.38 109 LEU A CA 1
ATOM 882 C C . LEU A 1 109 ? 0.215 -11.714 -3.588 1.00 82.38 109 LEU A C 1
ATOM 884 O O . LEU A 1 109 ? 0.766 -12.086 -4.625 1.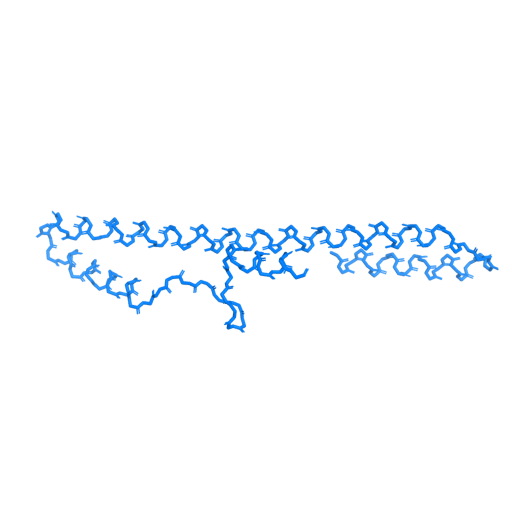00 82.38 109 LEU A O 1
ATOM 888 N N . THR A 1 110 ? -0.328 -12.577 -2.723 1.00 81.88 110 THR A N 1
ATOM 889 C CA . THR A 1 110 ? -0.292 -14.032 -2.952 1.00 81.88 110 THR A CA 1
ATOM 890 C C . THR A 1 110 ? -1.095 -14.451 -4.183 1.00 81.88 110 THR A C 1
ATOM 892 O O . THR A 1 110 ? -0.637 -15.292 -4.951 1.00 81.88 110 THR A O 1
ATOM 895 N N . ALA A 1 111 ? -2.246 -13.821 -4.436 1.00 83.62 111 ALA A N 1
ATOM 896 C CA . ALA A 1 111 ? -3.075 -14.089 -5.608 1.00 83.62 111 ALA A CA 1
ATOM 897 C C . ALA A 1 111 ? -2.396 -13.662 -6.919 1.00 83.62 111 ALA A C 1
ATOM 899 O O . ALA A 1 111 ? -2.577 -14.305 -7.952 1.00 83.62 111 ALA A O 1
ATOM 900 N N . VAL A 1 112 ? -1.602 -12.588 -6.882 1.00 81.62 112 VAL A N 1
ATOM 901 C CA . VAL A 1 112 ? -0.805 -12.134 -8.031 1.00 81.62 112 VAL A CA 1
ATOM 902 C C . VAL A 1 112 ? 0.421 -13.025 -8.250 1.00 81.62 112 VAL A C 1
ATOM 904 O O . VAL A 1 112 ? 0.803 -13.239 -9.396 1.00 81.62 112 VAL A O 1
ATOM 907 N N . SER A 1 113 ? 1.019 -13.561 -7.181 1.00 75.88 113 SER A N 1
ATOM 908 C CA . SER A 1 113 ? 2.201 -14.429 -7.266 1.00 75.88 113 SER A CA 1
ATOM 909 C C . SER A 1 113 ? 1.891 -15.885 -7.635 1.00 75.88 113 SER A C 1
ATOM 911 O O . SER A 1 113 ? 2.762 -16.541 -8.194 1.00 75.88 113 SER A O 1
ATOM 913 N N . ASN A 1 114 ? 0.700 -16.404 -7.317 1.00 67.75 114 ASN A N 1
ATOM 914 C CA . ASN A 1 114 ? 0.290 -17.793 -7.593 1.00 67.75 114 ASN A CA 1
ATOM 915 C C . ASN A 1 114 ? -0.363 -17.981 -8.979 1.00 67.75 114 ASN A C 1
ATOM 917 O O . ASN A 1 114 ? -1.155 -18.906 -9.167 1.00 67.75 114 ASN A O 1
ATOM 921 N N . ARG A 1 115 ? -0.074 -17.095 -9.935 1.00 49.16 115 ARG A N 1
ATOM 922 C CA . ARG A 1 115 ? -0.558 -17.201 -11.316 1.00 49.16 115 ARG A CA 1
ATOM 923 C C . ARG A 1 115 ? 0.453 -17.854 -12.241 1.00 49.16 115 ARG A C 1
ATOM 925 O O . ARG A 1 115 ? 1.654 -17.539 -12.110 1.00 49.16 115 ARG A O 1
#